Protein AF-A0AAU4LT85-F1 (afdb_monomer)

Foldseek 3Di:
DPPPPDPQQWAWADKDFQVLWPPFDAPPQFGIKTKTWRLFQDDPVGDIGIAIDTDNPVPDDDDDPGDDPDPPRDPVSGDADFDWHWDFAFAADDVPDDPVRCVVCVVVQVVCCVVPVDGCLQPPRDDDDDWQEEDDNDDDDDDPDPPDRPDPPNHHDRGGITDGPDGDHDD

Nearest PDB structures (foldseek):
  8x5n-assembly1_B  TM=2.102E-01  e=2.755E+00  Bacillus cereus VD045

Mean predicted aligned error: 10.75 Å

Solvent-accessible surface area (backbone atoms only — not comparable to full-atom values): 10930 Å² total; per-residue (Å²): 133,85,76,76,74,72,80,75,66,60,38,80,75,48,76,47,44,50,89,66,35,75,91,61,90,65,61,89,83,36,45,29,42,37,35,30,27,33,76,58,72,39,76,97,82,49,40,64,50,77,45,63,45,80,34,39,63,88,75,63,81,80,84,75,78,77,56,77,78,65,90,88,63,62,73,87,73,50,82,77,76,53,55,75,44,66,40,78,41,76,40,45,70,44,92,75,45,52,68,70,58,45,64,75,40,42,69,57,48,53,49,44,27,72,75,70,70,47,50,50,62,78,66,65,16,35,82,85,79,61,58,83,45,22,59,63,97,68,86,76,80,84,68,88,81,83,70,92,63,66,74,83,60,72,36,84,48,89,44,66,21,41,32,47,46,80,65,52,71,76,128

pLDDT: mean 74.78, std 21.77, range [27.83, 98.25]

Structure (mmCIF, N/CA/C/O backbone):
data_AF-A0AAU4LT85-F1
#
_entry.id   AF-A0AAU4LT85-F1
#
loop_
_atom_site.group_PDB
_atom_site.id
_atom_site.type_symbol
_atom_site.label_atom_id
_atom_site.label_alt_id
_atom_site.label_comp_id
_atom_site.label_asym_id
_atom_site.label_entity_id
_atom_site.label_seq_id
_atom_site.pdbx_PDB_ins_code
_atom_site.Cartn_x
_atom_site.Cartn_y
_atom_site.Cartn_z
_atom_site.occupancy
_atom_site.B_iso_or_equiv
_atom_site.auth_seq_id
_atom_site.auth_comp_id
_atom_site.auth_asym_id
_atom_site.auth_atom_id
_atom_site.pdbx_PDB_model_num
ATOM 1 N N . MET A 1 1 ? -15.892 27.218 29.124 1.00 31.70 1 MET A N 1
ATOM 2 C CA . MET A 1 1 ? -16.704 26.093 28.621 1.00 31.70 1 MET A CA 1
ATOM 3 C C . MET A 1 1 ? -16.012 25.622 27.360 1.00 31.70 1 MET A C 1
ATOM 5 O O . MET A 1 1 ? -16.011 26.363 26.392 1.00 31.70 1 MET A O 1
ATOM 9 N N . SER A 1 2 ? -15.278 24.510 27.438 1.00 39.03 2 SER A N 1
ATOM 10 C CA . SER A 1 2 ? -14.604 23.933 26.273 1.00 39.03 2 SER A CA 1
ATOM 11 C C . SER A 1 2 ? -15.696 23.389 25.369 1.00 39.03 2 SER A C 1
ATOM 13 O O . SER A 1 2 ? -16.370 22.433 25.747 1.00 39.03 2 SER A O 1
ATOM 15 N N . GLU A 1 3 ? -15.926 24.039 24.236 1.00 41.84 3 GLU A N 1
ATOM 16 C CA . GLU A 1 3 ? -16.763 23.473 23.190 1.00 41.84 3 GLU A CA 1
ATOM 17 C C . GLU A 1 3 ? -16.145 22.129 22.804 1.00 41.84 3 GLU A C 1
ATOM 19 O O . GLU A 1 3 ? -14.971 22.041 22.438 1.00 41.84 3 GLU A O 1
ATOM 24 N N . LEU A 1 4 ? -16.916 21.061 23.002 1.00 41.41 4 LEU A N 1
ATOM 25 C CA . LEU A 1 4 ? -16.633 19.753 22.440 1.00 41.41 4 LEU A CA 1
ATOM 26 C C . LEU A 1 4 ? -16.619 19.950 20.928 1.00 41.41 4 LEU A C 1
ATOM 28 O O . LEU A 1 4 ? -17.670 20.021 20.297 1.00 41.41 4 LEU A O 1
ATOM 32 N N . GLN A 1 5 ? -15.426 20.108 20.365 1.00 41.53 5 GLN A N 1
ATOM 33 C CA . GLN A 1 5 ? -15.213 20.043 18.932 1.00 41.53 5 GLN A CA 1
ATOM 34 C C . GLN A 1 5 ? -15.771 18.684 18.506 1.00 41.53 5 GLN A C 1
ATOM 36 O O . GLN A 1 5 ? -15.238 17.650 18.912 1.00 41.53 5 GLN A O 1
ATOM 41 N N . ALA A 1 6 ? -16.925 18.688 17.833 1.00 55.25 6 ALA A N 1
ATOM 42 C CA . ALA A 1 6 ? -17.602 17.462 17.441 1.00 55.25 6 ALA A CA 1
ATOM 43 C C . ALA A 1 6 ? -16.582 16.555 16.744 1.00 55.25 6 ALA A C 1
ATOM 45 O O . ALA A 1 6 ? -15.842 17.017 15.871 1.00 55.25 6 ALA A O 1
ATOM 46 N N . ALA A 1 7 ? -16.481 15.300 17.191 1.00 69.12 7 ALA A N 1
ATOM 47 C CA . ALA A 1 7 ? -15.521 14.363 16.630 1.00 69.12 7 ALA A CA 1
ATOM 48 C C . ALA A 1 7 ? -15.776 14.255 15.123 1.00 69.12 7 ALA A C 1
ATOM 50 O O . ALA A 1 7 ? -16.881 13.921 14.695 1.00 69.12 7 ALA A O 1
ATOM 51 N N . VAL A 1 8 ? -14.766 14.599 14.329 1.00 75.19 8 VAL A N 1
ATOM 52 C CA . VAL A 1 8 ? -14.853 14.557 12.870 1.00 75.19 8 VAL A CA 1
ATOM 53 C C . VAL A 1 8 ? -15.104 13.102 12.447 1.00 75.19 8 VAL A C 1
ATOM 55 O O . VAL A 1 8 ? -14.389 12.219 12.933 1.00 75.19 8 VAL A O 1
ATOM 58 N N . PRO A 1 9 ? -16.108 12.818 11.593 1.00 80.44 9 PRO A N 1
ATOM 59 C CA . PRO A 1 9 ? -16.408 11.456 11.175 1.00 80.44 9 PRO A CA 1
ATOM 60 C C . PRO A 1 9 ? -15.207 10.853 10.447 1.00 80.44 9 PRO A C 1
ATOM 62 O O . PRO A 1 9 ? -14.690 11.417 9.483 1.00 80.44 9 PRO A O 1
ATOM 65 N N . MET A 1 10 ? -14.775 9.690 10.928 1.00 84.75 10 MET A N 1
ATOM 66 C CA . MET A 1 10 ? -13.685 8.918 10.347 1.00 84.75 10 MET A CA 1
ATOM 67 C C . MET A 1 10 ? -14.286 7.717 9.630 1.00 84.75 10 MET A C 1
ATOM 69 O O . MET A 1 10 ? -14.822 6.822 10.286 1.00 84.75 10 MET A O 1
ATOM 73 N N . VAL A 1 11 ? -14.211 7.686 8.300 1.00 85.12 11 VAL A N 1
ATOM 74 C CA . VAL A 1 11 ? -14.743 6.551 7.534 1.00 85.12 11 VAL A CA 1
ATOM 75 C C . VAL A 1 11 ? -13.646 5.501 7.310 1.00 85.12 11 VAL A C 1
ATOM 77 O O . VAL A 1 11 ? -12.480 5.865 7.103 1.00 85.12 11 VAL A O 1
ATOM 80 N N . PRO A 1 12 ? -13.972 4.201 7.412 1.00 86.50 12 PRO A N 1
ATOM 81 C CA . PRO A 1 12 ? -13.012 3.126 7.222 1.00 86.50 12 PRO A CA 1
ATOM 82 C C . PRO A 1 12 ? -12.664 2.948 5.747 1.00 86.50 12 PRO A C 1
ATOM 84 O O . PRO A 1 12 ? -13.543 2.938 4.892 1.00 86.50 12 PRO A O 1
ATOM 87 N N . ILE A 1 13 ? -11.369 2.785 5.468 1.00 86.44 13 ILE A N 1
ATOM 88 C CA . ILE A 1 13 ? -10.843 2.637 4.105 1.00 86.44 13 ILE A CA 1
ATOM 89 C C . ILE A 1 13 ? -10.315 1.253 3.839 1.00 86.44 13 ILE A C 1
ATOM 91 O O . ILE A 1 13 ? -10.633 0.643 2.822 1.00 86.44 13 ILE A O 1
ATOM 95 N N . VAL A 1 14 ? -9.508 0.748 4.758 1.00 87.88 14 VAL A N 1
ATOM 96 C CA . VAL A 1 14 ? -9.032 -0.620 4.683 1.00 87.88 14 VAL A CA 1
ATOM 97 C C . VAL A 1 14 ? -8.855 -1.158 6.088 1.00 87.88 14 VAL A C 1
ATOM 99 O O . VAL A 1 14 ? -8.426 -0.448 7.000 1.00 87.88 14 VAL A O 1
ATOM 102 N N . GLN A 1 15 ? -9.197 -2.427 6.250 1.00 89.94 15 GLN A N 1
ATOM 103 C CA . GLN A 1 15 ? -8.907 -3.199 7.440 1.00 89.94 15 GLN A CA 1
ATOM 104 C C . GLN A 1 15 ? -8.225 -4.492 7.005 1.00 89.94 15 GLN A C 1
ATOM 106 O O . GLN A 1 15 ? -8.755 -5.215 6.162 1.00 89.94 15 GLN A O 1
ATOM 111 N N . VAL A 1 16 ? -7.057 -4.780 7.572 1.00 91.19 16 VAL A N 1
ATOM 112 C CA . VAL A 1 16 ? -6.269 -5.970 7.245 1.00 91.19 16 VAL A CA 1
ATOM 113 C C . VAL A 1 16 ? -5.862 -6.684 8.520 1.00 91.19 16 VAL A C 1
ATOM 115 O O . VAL A 1 16 ? -5.282 -6.073 9.417 1.00 91.19 16 VAL A O 1
ATOM 118 N N . ARG A 1 17 ? -6.143 -7.985 8.597 1.00 92.44 17 ARG A N 1
ATOM 119 C CA . ARG A 1 17 ? -5.625 -8.835 9.670 1.00 92.44 17 ARG A CA 1
ATOM 120 C C . ARG A 1 17 ? -4.227 -9.320 9.324 1.00 92.44 17 ARG A C 1
ATOM 122 O O . ARG A 1 17 ? -3.932 -9.589 8.163 1.00 92.44 17 ARG A O 1
ATOM 129 N N . GLN A 1 18 ? -3.406 -9.532 10.340 1.00 93.06 18 GLN A N 1
ATOM 130 C CA . GLN A 1 18 ? -2.059 -10.077 10.195 1.00 93.06 18 GLN A CA 1
ATOM 131 C C . GLN A 1 18 ? -2.045 -11.404 9.418 1.00 93.06 18 GLN A C 1
ATOM 133 O O . GLN A 1 18 ? -1.185 -11.607 8.566 1.00 93.06 18 GLN A O 1
ATOM 138 N N . ALA A 1 19 ? -3.033 -12.275 9.654 1.00 91.75 19 ALA A N 1
ATOM 139 C CA . ALA A 1 19 ? -3.173 -13.551 8.948 1.00 91.75 19 ALA A CA 1
ATOM 140 C C . ALA A 1 19 ? -3.364 -13.399 7.424 1.00 91.75 19 ALA A C 1
ATOM 142 O O . ALA A 1 19 ? -2.979 -14.287 6.669 1.00 91.75 19 ALA A O 1
ATOM 143 N N . ASP A 1 20 ? -3.917 -12.267 6.982 1.00 89.19 20 ASP A N 1
ATOM 144 C CA . ASP A 1 20 ? -4.196 -11.961 5.576 1.00 89.19 20 ASP A CA 1
ATOM 145 C C . ASP A 1 20 ? -3.039 -11.182 4.907 1.00 89.19 20 ASP A C 1
ATOM 147 O O . ASP A 1 20 ? -3.106 -10.861 3.722 1.00 89.19 20 ASP A O 1
ATOM 151 N N . ALA A 1 21 ? -1.967 -10.867 5.649 1.00 87.94 21 ALA A N 1
ATOM 152 C CA . ALA A 1 21 ? -0.832 -10.058 5.194 1.00 87.94 21 ALA A CA 1
ATOM 153 C C . ALA A 1 21 ? 0.534 -10.717 5.494 1.00 87.94 21 ALA A C 1
ATOM 155 O O . ALA A 1 21 ? 1.370 -10.136 6.196 1.00 87.94 21 ALA A O 1
ATOM 156 N N . PRO A 1 22 ? 0.798 -11.927 4.966 1.00 81.00 22 PRO A N 1
ATOM 157 C CA . PRO A 1 22 ? 2.067 -12.616 5.178 1.00 81.00 22 PRO A CA 1
ATOM 158 C C . PRO A 1 22 ? 3.258 -11.761 4.718 1.00 81.00 22 PRO A C 1
ATOM 160 O O . PRO A 1 22 ? 3.267 -11.239 3.604 1.00 81.00 22 PRO A O 1
ATOM 163 N N . GLY A 1 23 ? 4.271 -11.635 5.582 1.00 81.44 23 GLY A N 1
ATOM 164 C CA . GLY A 1 23 ? 5.491 -10.859 5.320 1.00 81.44 23 GLY A CA 1
ATOM 165 C C . GLY A 1 23 ? 5.429 -9.386 5.741 1.00 81.44 23 GLY A C 1
ATOM 166 O O . GLY A 1 23 ? 6.461 -8.717 5.739 1.00 81.44 23 GLY A O 1
ATOM 167 N N . VAL A 1 24 ? 4.264 -8.880 6.157 1.00 86.31 24 VAL A N 1
ATOM 168 C CA . VAL A 1 24 ? 4.131 -7.520 6.699 1.00 86.31 24 VAL A CA 1
ATOM 169 C C . VAL A 1 24 ? 4.431 -7.535 8.202 1.00 86.31 24 VAL A C 1
ATOM 171 O O . VAL A 1 24 ? 3.813 -8.308 8.938 1.00 86.31 24 VAL A O 1
ATOM 174 N N . PRO A 1 25 ? 5.356 -6.694 8.700 1.00 87.25 25 PRO A N 1
ATOM 175 C CA . PRO A 1 25 ? 5.635 -6.619 10.127 1.00 87.25 25 PRO A CA 1
ATOM 176 C C . PRO A 1 25 ? 4.522 -5.852 10.850 1.00 87.25 25 PRO A C 1
ATOM 178 O O . PRO A 1 25 ? 4.370 -4.645 10.669 1.00 87.25 25 PRO A O 1
ATOM 181 N N . PHE A 1 26 ? 3.763 -6.552 11.692 1.00 91.94 26 PHE A N 1
ATOM 182 C CA . PHE A 1 26 ? 2.815 -5.934 12.621 1.00 91.94 26 PHE A CA 1
ATOM 183 C C . PHE A 1 26 ? 3.537 -5.590 13.935 1.00 91.94 26 PHE A C 1
ATOM 185 O O . PHE A 1 26 ? 4.382 -6.377 14.379 1.00 91.94 26 PHE A O 1
ATOM 192 N N . PRO A 1 27 ? 3.242 -4.438 14.566 1.00 94.81 27 PRO A N 1
ATOM 193 C CA . PRO A 1 27 ? 3.729 -4.130 15.908 1.00 94.81 27 PRO A CA 1
ATOM 194 C C . PRO A 1 27 ? 3.362 -5.215 16.930 1.00 94.81 27 PRO A C 1
ATOM 196 O O . PRO A 1 27 ? 2.324 -5.871 16.813 1.00 94.81 27 PRO A O 1
ATOM 199 N N . GLU A 1 28 ? 4.200 -5.381 17.956 1.00 95.44 28 GLU A N 1
ATOM 200 C CA . GLU A 1 28 ? 3.958 -6.343 19.035 1.00 95.44 28 GLU A CA 1
ATOM 201 C C . GLU A 1 28 ? 2.590 -6.115 19.695 1.00 95.44 28 GLU A C 1
ATOM 203 O O . GLU A 1 28 ? 2.198 -4.980 19.968 1.00 95.44 28 GLU A O 1
ATOM 208 N N . GLY A 1 29 ? 1.860 -7.208 19.938 1.00 95.94 29 GLY A N 1
ATOM 209 C CA . GLY A 1 29 ? 0.531 -7.161 20.545 1.00 95.94 29 GLY A CA 1
ATOM 210 C C . GLY A 1 29 ? -0.569 -6.628 19.625 1.00 95.94 29 GLY A C 1
ATOM 211 O O . GLY A 1 29 ? -1.644 -6.310 20.116 1.00 95.94 29 GLY A O 1
ATOM 212 N N . THR A 1 30 ? -0.329 -6.513 18.315 1.00 97.06 30 THR A N 1
ATOM 213 C CA . THR A 1 30 ? -1.353 -6.116 17.338 1.00 97.06 30 THR A CA 1
ATOM 214 C C . THR A 1 30 ? -1.478 -7.146 16.225 1.00 97.06 30 THR A C 1
ATOM 216 O O . THR A 1 30 ? -0.482 -7.688 15.750 1.00 97.06 30 THR A O 1
ATOM 219 N N . ASP A 1 31 ? -2.706 -7.399 15.790 1.00 96.38 31 ASP A N 1
ATOM 220 C CA . ASP A 1 31 ? -3.048 -8.335 14.715 1.00 96.38 31 ASP A CA 1
ATOM 221 C C . ASP A 1 31 ? -3.982 -7.699 13.666 1.00 96.38 31 ASP A C 1
ATOM 223 O O . ASP A 1 31 ? -4.370 -8.355 12.697 1.00 96.38 31 ASP A O 1
ATOM 227 N N . LEU A 1 32 ? -4.324 -6.416 13.831 1.00 95.12 32 LEU A N 1
ATOM 228 C CA . LEU A 1 32 ? -5.229 -5.670 12.967 1.00 95.12 32 LEU A CA 1
ATOM 229 C C . LEU A 1 32 ? -4.638 -4.309 12.584 1.00 95.12 32 LEU A C 1
ATOM 231 O O . LEU A 1 32 ? -4.350 -3.472 13.438 1.00 95.12 32 LEU A O 1
ATOM 235 N N . LEU A 1 33 ? -4.523 -4.066 11.282 1.00 93.62 33 LEU A N 1
ATOM 236 C CA . LEU A 1 33 ? -4.248 -2.761 10.697 1.00 93.62 33 LEU A CA 1
ATOM 237 C C . LEU A 1 33 ? -5.562 -2.159 10.209 1.00 93.62 33 LEU A C 1
ATOM 239 O O . LEU A 1 33 ? -6.283 -2.786 9.435 1.00 93.62 33 LEU A O 1
ATOM 243 N N . GLN A 1 34 ? -5.845 -0.927 10.607 1.00 92.19 34 GLN A N 1
ATOM 244 C CA . GLN A 1 34 ? -7.004 -0.177 10.149 1.00 92.19 34 GLN A CA 1
ATOM 245 C C . GLN A 1 34 ? -6.572 1.205 9.667 1.00 92.19 34 GLN A C 1
ATOM 247 O O . GLN A 1 34 ? -5.944 1.969 10.404 1.00 92.19 34 GLN A O 1
ATOM 252 N N . VAL A 1 35 ? -6.939 1.539 8.434 1.00 90.31 35 VAL A N 1
ATOM 253 C CA . VAL A 1 35 ? -6.812 2.892 7.895 1.00 90.31 35 VAL A CA 1
ATOM 254 C C . VAL A 1 35 ? -8.192 3.519 7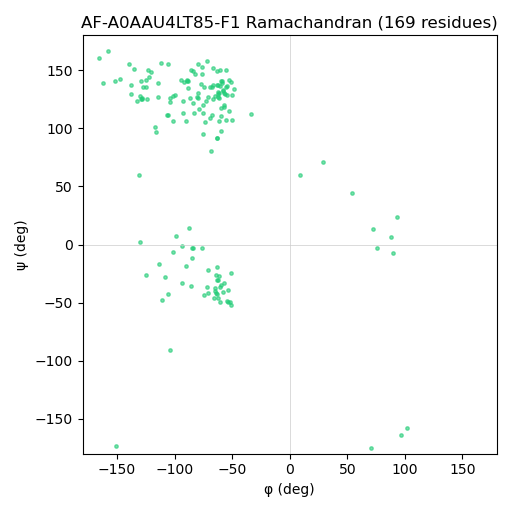.878 1.00 90.31 35 VAL A C 1
ATOM 256 O O . VAL A 1 35 ? -9.138 2.994 7.288 1.00 90.31 35 VAL A O 1
ATOM 259 N N . LEU A 1 36 ? -8.287 4.652 8.552 1.00 88.31 36 LEU A N 1
ATOM 260 C CA . LEU A 1 36 ? -9.440 5.531 8.568 1.00 88.31 36 LEU A CA 1
ATOM 261 C C . LEU A 1 36 ? -9.057 6.819 7.852 1.00 88.31 36 LEU A C 1
ATOM 263 O O . LEU A 1 36 ? -7.885 7.182 7.850 1.00 88.31 36 LEU A O 1
ATOM 267 N N . TRP A 1 37 ? -10.010 7.563 7.313 1.00 85.75 37 TRP A N 1
ATOM 268 C CA . TRP A 1 37 ? -9.719 8.927 6.872 1.00 85.75 37 TRP A CA 1
ATOM 269 C C . TRP A 1 37 ? -10.847 9.901 7.205 1.00 85.75 37 TRP A C 1
ATOM 271 O O . TRP A 1 37 ? -12.007 9.521 7.389 1.00 85.75 37 TRP A O 1
ATOM 281 N N . CYS A 1 38 ? -10.481 11.170 7.323 1.00 83.94 38 CYS A N 1
ATOM 282 C CA . CYS A 1 38 ? -11.451 12.245 7.312 1.00 83.94 38 CYS A CA 1
ATOM 283 C C . CYS A 1 38 ? -11.830 12.533 5.853 1.00 83.94 38 CYS A C 1
ATOM 285 O O . CYS A 1 38 ? -10.926 12.784 5.049 1.00 83.94 38 CYS A O 1
ATOM 287 N N . PRO A 1 39 ? -13.128 12.527 5.506 1.00 76.62 39 PRO A N 1
ATOM 288 C CA . PRO A 1 39 ? -13.555 12.678 4.123 1.00 76.62 39 PRO A CA 1
ATOM 289 C C . PRO A 1 39 ? -13.657 14.159 3.699 1.00 76.62 39 PRO A C 1
ATOM 291 O O . PRO A 1 39 ? -13.938 14.451 2.542 1.00 76.62 39 PRO A O 1
ATOM 294 N N . TYR A 1 40 ? -13.423 15.115 4.607 1.00 79.06 40 TYR A N 1
ATOM 295 C CA . TYR A 1 40 ? -13.378 16.539 4.269 1.00 79.06 40 TYR A CA 1
ATOM 296 C C . TYR A 1 40 ? -12.073 16.924 3.563 1.00 79.06 40 TYR A C 1
ATOM 298 O O . TYR A 1 40 ? -11.026 16.316 3.768 1.00 79.06 40 TYR A O 1
ATOM 306 N N . ALA A 1 41 ? -12.132 17.971 2.740 1.00 78.06 41 ALA A N 1
ATOM 307 C CA . ALA A 1 41 ? -10.965 18.519 2.061 1.00 78.06 41 ALA A CA 1
ATOM 308 C C . ALA A 1 41 ? -10.037 19.239 3.051 1.00 78.06 41 ALA A C 1
ATOM 310 O O . ALA A 1 41 ? -10.463 20.159 3.753 1.00 78.06 41 ALA A O 1
ATOM 311 N N . HIS A 1 42 ? -8.755 18.871 3.063 1.00 77.62 42 HIS A N 1
ATOM 312 C CA . HIS A 1 42 ? -7.745 19.515 3.898 1.00 77.62 42 HIS A CA 1
ATOM 313 C C . HIS A 1 42 ? -6.585 20.091 3.082 1.00 77.62 42 HIS A C 1
ATOM 315 O O . HIS A 1 42 ? -6.126 19.506 2.099 1.00 77.62 42 HIS A O 1
ATOM 321 N N . GLY A 1 43 ? -6.071 21.232 3.549 1.00 77.81 43 GLY A N 1
ATOM 322 C CA . GLY A 1 43 ? -4.928 21.918 2.948 1.00 77.81 43 GLY A CA 1
ATOM 323 C C . GLY A 1 43 ? -5.230 22.562 1.592 1.00 77.81 43 GLY A C 1
ATOM 324 O O . GLY A 1 43 ? -6.362 22.566 1.118 1.00 77.81 43 GLY A O 1
ATOM 325 N N . GLU A 1 44 ? -4.184 23.112 0.974 1.00 76.44 44 GLU A N 1
ATOM 326 C CA . GLU A 1 44 ? -4.252 23.809 -0.322 1.00 76.44 44 GLU A CA 1
ATOM 327 C C . GLU A 1 44 ? -4.696 22.893 -1.472 1.00 76.44 44 GLU A C 1
ATOM 329 O O . GLU A 1 44 ? -5.362 23.331 -2.403 1.00 76.44 44 GLU A O 1
ATOM 334 N N . TYR A 1 45 ? -4.368 21.606 -1.375 1.00 74.50 45 TYR A N 1
ATOM 335 C CA . TYR A 1 45 ? -4.632 20.612 -2.413 1.00 74.50 45 TYR A CA 1
ATOM 336 C C . TYR A 1 45 ? -5.883 19.762 -2.150 1.00 74.50 45 TYR A C 1
ATOM 338 O O . TYR A 1 45 ? -6.129 18.803 -2.877 1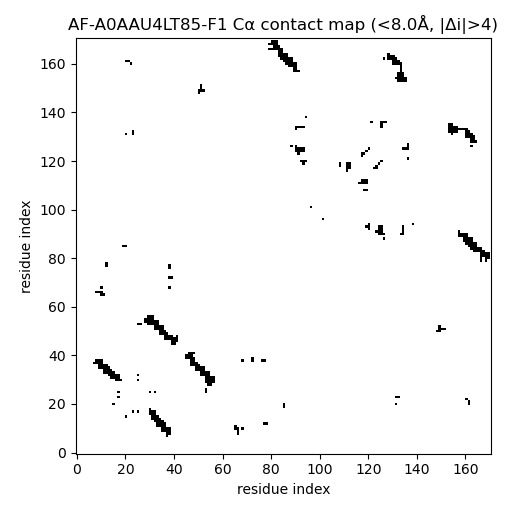.00 74.50 45 TYR A O 1
ATOM 346 N N . CYS A 1 46 ? -6.666 20.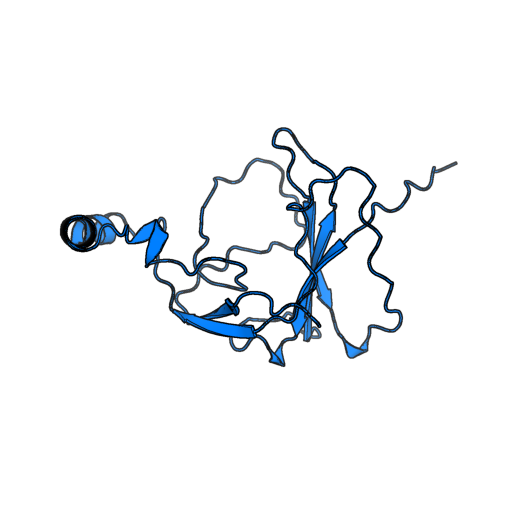097 -1.118 1.00 76.50 46 CYS A N 1
ATOM 347 C CA . CYS A 1 46 ? -7.933 19.438 -0.800 1.00 76.50 46 CYS A CA 1
ATOM 348 C C . CYS A 1 46 ? -7.828 17.907 -0.639 1.00 76.50 46 CYS A C 1
ATOM 350 O O . CYS A 1 46 ? -8.675 17.175 -1.141 1.00 76.50 46 CYS A O 1
ATOM 352 N N . TYR A 1 47 ? -6.811 17.412 0.072 1.00 74.94 47 TYR A N 1
ATOM 353 C CA . TYR A 1 47 ? -6.637 15.971 0.292 1.00 74.94 47 TYR A CA 1
ATOM 354 C C . TYR A 1 47 ? -7.429 15.465 1.509 1.00 74.94 47 TYR A C 1
ATOM 356 O O . TYR A 1 47 ? -7.589 16.215 2.479 1.00 74.94 47 TYR A O 1
ATOM 364 N N . PRO A 1 48 ? -7.873 14.193 1.509 1.00 77.12 48 PRO A N 1
ATOM 365 C CA . PRO A 1 48 ? -8.353 13.540 2.722 1.00 77.12 48 PRO A CA 1
ATOM 366 C C . PRO A 1 48 ? -7.198 13.344 3.714 1.00 77.12 48 PRO A C 1
ATOM 368 O O . PRO A 1 48 ? -6.039 13.188 3.319 1.00 77.12 48 PRO A O 1
ATOM 371 N N . LEU A 1 49 ? -7.505 13.319 5.014 1.00 82.88 49 LEU A N 1
ATOM 372 C CA . LEU A 1 49 ? -6.503 13.068 6.059 1.00 82.88 49 LEU A CA 1
ATOM 373 C C . LEU A 1 49 ? -6.589 11.622 6.560 1.00 82.88 49 LEU A C 1
ATOM 375 O O . LEU A 1 49 ? -7.527 11.302 7.300 1.00 82.88 49 LEU A O 1
ATOM 379 N N . PRO A 1 50 ? -5.631 10.747 6.199 1.00 85.88 50 PRO A N 1
ATOM 380 C CA . PRO A 1 50 ? -5.606 9.380 6.688 1.00 85.88 50 PRO A CA 1
ATOM 381 C C . PRO A 1 50 ? -5.104 9.309 8.134 1.00 85.88 50 PRO A C 1
ATOM 383 O O . PRO A 1 50 ? -4.216 10.047 8.558 1.00 85.88 50 PRO A O 1
ATOM 386 N N . GLN A 1 51 ? -5.642 8.352 8.878 1.00 88.88 51 GLN A N 1
ATOM 387 C CA . GLN A 1 51 ? -5.164 7.912 10.176 1.00 88.88 51 GLN A CA 1
ATOM 388 C C . GLN A 1 51 ? -4.968 6.405 10.154 1.00 88.88 51 GLN A C 1
ATOM 390 O O . GLN A 1 51 ? -5.826 5.654 9.688 1.00 88.88 51 GLN A O 1
ATOM 395 N N . VAL A 1 52 ? -3.843 5.967 10.704 1.00 90.81 52 VAL A N 1
ATOM 396 C CA . VAL A 1 52 ? -3.447 4.562 10.716 1.00 90.81 52 VAL A CA 1
ATOM 397 C C . VAL A 1 52 ? -3.443 4.062 12.142 1.00 90.81 52 VAL A C 1
ATOM 399 O O . VAL A 1 52 ? -2.809 4.651 13.017 1.00 90.81 52 VAL A O 1
ATOM 402 N N . HIS A 1 53 ? -4.152 2.964 12.358 1.00 92.44 53 HIS A N 1
ATOM 403 C CA . HIS A 1 53 ? -4.345 2.351 13.658 1.00 92.44 53 HIS A CA 1
ATOM 404 C C . HIS A 1 53 ? -3.878 0.902 13.603 1.00 92.44 53 HIS A C 1
ATOM 406 O O . HIS A 1 53 ? -4.364 0.125 12.785 1.00 92.44 53 HIS A O 1
ATOM 412 N N . TRP A 1 54 ? -2.968 0.543 14.503 1.00 94.62 54 TRP A N 1
ATOM 413 C CA . TRP A 1 54 ? -2.596 -0.843 14.781 1.00 94.62 54 TRP A CA 1
ATOM 414 C C . TRP A 1 54 ? -3.309 -1.268 16.060 1.00 94.62 54 TRP A C 1
ATOM 416 O O . TRP A 1 54 ? -3.269 -0.540 17.054 1.00 94.62 54 TRP A O 1
ATOM 426 N N . ARG A 1 55 ? -4.026 -2.389 16.022 1.00 95.62 55 ARG A N 1
ATOM 427 C CA . ARG A 1 55 ? -4.936 -2.817 17.087 1.00 95.62 55 ARG A CA 1
ATOM 428 C C . ARG A 1 55 ? -4.763 -4.302 17.386 1.00 95.62 55 ARG A C 1
ATOM 430 O O . ARG A 1 55 ? -4.422 -5.078 16.499 1.00 95.62 55 ARG A O 1
ATOM 437 N N . ASP A 1 56 ? -5.038 -4.663 18.633 1.00 96.69 56 ASP A N 1
ATOM 438 C CA . ASP A 1 56 ? -5.387 -6.028 19.026 1.00 96.69 56 ASP A CA 1
ATOM 439 C C . ASP A 1 56 ? -6.882 -6.224 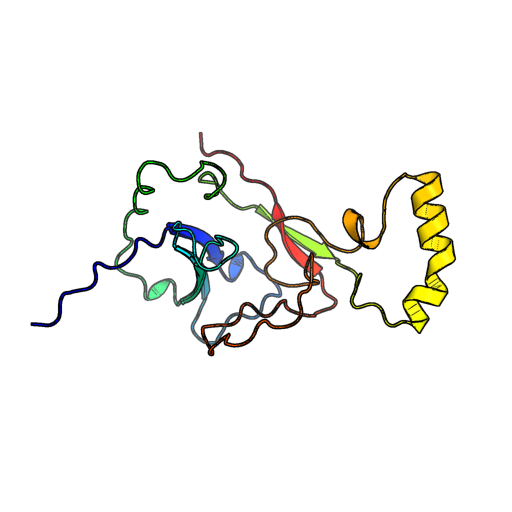18.761 1.00 96.69 56 ASP A C 1
ATOM 441 O O . ASP A 1 56 ? -7.722 -5.577 19.396 1.00 96.69 56 ASP A O 1
ATOM 445 N N . SER A 1 57 ? -7.222 -7.083 17.808 1.00 95.44 57 SER A N 1
ATOM 446 C CA . SER A 1 57 ? -8.594 -7.392 17.432 1.00 95.44 57 SER A CA 1
ATOM 447 C C . SER A 1 57 ? -9.375 -8.026 18.583 1.00 95.44 57 SER A C 1
ATOM 449 O O . SER A 1 57 ? -10.567 -7.752 18.720 1.00 95.44 57 SER A O 1
ATOM 451 N N . GLY A 1 58 ? -8.713 -8.777 19.471 1.00 95.00 58 GLY A N 1
ATOM 452 C CA . GLY A 1 58 ? -9.322 -9.379 20.658 1.00 95.00 58 GLY A CA 1
ATOM 453 C C . GLY A 1 58 ? -9.685 -8.361 21.743 1.00 95.00 58 GLY A C 1
ATOM 454 O O . GLY A 1 58 ? -10.567 -8.616 22.565 1.00 95.00 58 GLY A O 1
ATOM 455 N N . ALA A 1 59 ? -9.050 -7.187 21.734 1.00 94.56 59 ALA A N 1
ATOM 456 C CA . ALA A 1 59 ? -9.356 -6.092 22.651 1.00 94.56 59 ALA A CA 1
ATOM 457 C C . ALA A 1 59 ? -10.517 -5.200 22.168 1.00 94.56 59 ALA A C 1
ATOM 459 O O . ALA A 1 59 ? -11.021 -4.378 22.942 1.00 94.56 59 ALA A O 1
ATOM 460 N N . ILE A 1 60 ? -10.957 -5.342 20.911 1.00 92.19 60 ILE A N 1
ATOM 461 C CA . ILE A 1 60 ? -12.058 -4.559 20.338 1.00 92.19 60 ILE A CA 1
ATOM 462 C C . ILE A 1 60 ? -13.389 -5.132 20.825 1.00 92.19 60 ILE A C 1
ATOM 464 O O . ILE A 1 60 ? -13.744 -6.268 20.527 1.00 92.19 60 ILE A O 1
ATOM 468 N N . LYS A 1 61 ? -14.142 -4.320 21.570 1.00 89.56 61 LYS A N 1
ATOM 469 C CA . LYS A 1 61 ? -15.446 -4.707 22.135 1.00 89.56 61 LYS A CA 1
ATOM 470 C C . LYS A 1 61 ? -16.613 -4.064 21.400 1.00 89.56 61 LYS A C 1
ATOM 472 O O . LYS A 1 61 ? -17.595 -4.735 21.103 1.00 89.56 61 LYS A O 1
ATOM 477 N N . ASP A 1 62 ? -16.469 -2.784 21.075 1.00 87.75 62 ASP A N 1
ATOM 478 C CA . ASP A 1 62 ? -17.523 -1.986 20.464 1.00 87.75 62 ASP A CA 1
ATOM 479 C C . ASP A 1 62 ? -17.199 -1.737 18.990 1.00 87.75 62 ASP A C 1
ATOM 481 O O . ASP A 1 62 ? -16.258 -1.013 18.654 1.00 87.75 62 ASP A O 1
ATOM 485 N N . ILE A 1 63 ? -17.986 -2.347 18.104 1.00 87.00 63 ILE A N 1
ATOM 486 C CA . ILE A 1 63 ? -17.928 -2.086 16.666 1.00 87.00 63 ILE A CA 1
ATOM 487 C C . ILE A 1 63 ? -18.953 -1.000 16.362 1.00 87.00 63 ILE A C 1
ATOM 489 O O . ILE A 1 63 ? -20.158 -1.204 16.502 1.00 87.00 63 ILE A O 1
ATOM 493 N N . LEU A 1 64 ? -18.461 0.168 15.962 1.00 85.06 64 LEU A N 1
ATOM 494 C CA . LEU A 1 64 ? -19.309 1.290 15.581 1.00 85.06 64 LEU A CA 1
ATOM 495 C C . LEU A 1 64 ? -19.788 1.128 14.131 1.00 85.06 64 LEU A C 1
ATOM 497 O O . LEU A 1 64 ? -19.037 0.608 13.299 1.00 85.06 64 LEU A O 1
ATOM 501 N N . PRO A 1 65 ? -21.008 1.587 13.798 1.00 83.56 65 PRO A N 1
ATOM 502 C CA . PRO A 1 65 ? -21.423 1.682 12.407 1.00 83.56 65 PRO A CA 1
ATOM 503 C C . PRO A 1 65 ? -20.496 2.638 11.649 1.00 83.56 65 PRO A C 1
ATOM 505 O O . PRO A 1 65 ? -19.958 3.591 12.221 1.00 83.56 65 PRO A O 1
ATOM 508 N N . THR A 1 66 ? -20.323 2.391 10.350 1.00 80.19 66 THR A N 1
ATOM 509 C CA . THR A 1 66 ? -19.612 3.341 9.488 1.00 80.19 66 THR A CA 1
ATOM 510 C C . THR A 1 66 ? -20.389 4.658 9.481 1.00 80.19 66 THR A C 1
ATOM 512 O O . THR A 1 66 ? -21.595 4.620 9.232 1.00 80.19 66 THR A O 1
ATOM 515 N N . PRO A 1 67 ? -19.750 5.805 9.777 1.00 78.44 67 PRO A N 1
ATOM 516 C CA . PRO A 1 67 ? -20.420 7.091 9.672 1.00 78.44 67 PRO A CA 1
ATOM 517 C C . PRO A 1 67 ? -20.930 7.295 8.247 1.00 78.44 67 PRO A C 1
ATOM 519 O O . PRO A 1 67 ? -20.177 7.085 7.295 1.00 78.44 67 PRO A O 1
ATOM 522 N N . GLU A 1 68 ? -22.185 7.719 8.110 1.00 71.81 68 GLU A N 1
ATOM 523 C CA . GLU A 1 68 ? -22.711 8.134 6.811 1.00 71.81 68 GLU A CA 1
ATOM 524 C C . GLU A 1 68 ? -21.837 9.274 6.262 1.00 71.81 68 GLU A C 1
ATOM 526 O O . GLU A 1 68 ? -21.518 10.212 7.010 1.00 71.81 68 GLU A O 1
ATOM 531 N N . PRO A 1 69 ? -21.412 9.212 4.986 1.00 63.81 69 PRO A N 1
ATOM 532 C CA . PRO A 1 69 ? -20.710 10.317 4.360 1.00 63.81 69 PRO A CA 1
ATOM 533 C C . PRO A 1 69 ? -21.549 11.585 4.489 1.00 63.81 69 PRO A C 1
ATOM 535 O O . PRO A 1 69 ? -22.760 11.574 4.273 1.00 63.81 69 PRO A O 1
ATOM 538 N N . VAL A 1 70 ? -20.904 12.694 4.833 1.00 62.78 70 VAL A N 1
ATOM 539 C CA . VAL A 1 70 ? -21.592 13.984 4.890 1.00 62.78 70 VAL A CA 1
ATOM 540 C C . VAL A 1 70 ? -22.104 14.303 3.487 1.00 62.78 70 VAL A C 1
ATOM 542 O O . VAL A 1 70 ? -21.357 14.169 2.512 1.00 62.78 70 VAL A O 1
ATOM 545 N N . GLU A 1 71 ? -23.383 14.675 3.388 1.00 55.69 71 GLU A N 1
ATOM 546 C CA . GLU A 1 71 ? -24.036 14.992 2.118 1.00 55.69 71 GLU A CA 1
ATOM 547 C C . GLU A 1 71 ? -23.158 15.955 1.294 1.00 55.69 71 GLU A C 1
ATOM 549 O O . GLU A 1 71 ? -22.646 16.943 1.820 1.00 55.69 71 GLU A O 1
ATOM 554 N N . ALA A 1 72 ? -22.994 15.648 0.000 1.00 62.00 72 ALA A N 1
ATOM 555 C CA . ALA A 1 72 ? -22.220 16.392 -1.008 1.00 62.00 72 ALA A CA 1
ATOM 556 C C . ALA A 1 72 ? -20.716 16.080 -1.180 1.00 62.00 72 ALA A C 1
ATOM 558 O O . ALA A 1 72 ? -20.073 16.737 -2.002 1.00 62.00 72 ALA A O 1
ATOM 559 N N . LEU A 1 73 ? -20.143 15.069 -0.519 1.00 65.12 73 LEU A N 1
ATOM 560 C CA . LEU A 1 73 ? -18.788 14.616 -0.875 1.00 65.12 73 LEU A CA 1
ATOM 561 C C . LEU A 1 73 ? -18.791 13.751 -2.153 1.00 65.12 73 LEU A C 1
ATOM 563 O O . LEU A 1 73 ? -19.692 12.920 -2.315 1.00 65.12 73 LEU A O 1
ATOM 567 N N . PRO A 1 74 ? -17.821 13.925 -3.078 1.00 66.62 74 PRO A N 1
ATOM 568 C CA . PRO A 1 74 ? -17.796 13.169 -4.328 1.00 66.62 74 PRO A CA 1
ATOM 569 C C . PRO A 1 74 ? -17.728 11.663 -4.070 1.00 66.62 74 PRO A C 1
ATOM 571 O O . PRO A 1 74 ? -16.998 11.217 -3.192 1.00 66.62 74 PRO A O 1
ATOM 574 N N . LYS A 1 75 ? -18.451 10.865 -4.862 1.00 64.88 75 LYS A N 1
ATOM 575 C CA . LYS A 1 75 ? -18.513 9.407 -4.675 1.00 64.88 75 LYS A CA 1
ATOM 576 C C . LYS A 1 75 ? -17.134 8.733 -4.719 1.00 64.88 75 LYS A C 1
ATOM 578 O O . LYS A 1 75 ? -16.886 7.791 -3.981 1.00 64.88 75 LYS A O 1
ATOM 583 N N . ASP A 1 76 ? -16.219 9.266 -5.524 1.00 69.00 76 ASP A N 1
ATOM 584 C CA . ASP A 1 76 ? -14.866 8.717 -5.687 1.00 69.00 76 ASP A CA 1
ATOM 585 C C . ASP A 1 76 ? -13.931 9.045 -4.509 1.00 69.00 76 ASP A C 1
ATOM 587 O O . ASP A 1 76 ? -12.780 8.614 -4.473 1.00 69.00 76 ASP A O 1
ATOM 591 N N . TRP A 1 77 ? -14.418 9.812 -3.530 1.00 69.12 77 TRP A N 1
ATOM 592 C CA . TRP A 1 77 ? -13.727 10.087 -2.275 1.00 69.12 77 TRP A CA 1
ATOM 593 C C . TRP A 1 77 ? -14.026 9.031 -1.220 1.00 69.12 77 TRP A C 1
ATOM 595 O O . TRP A 1 77 ? -13.775 9.290 -0.052 1.00 69.12 77 TRP A O 1
ATOM 605 N N . TYR A 1 78 ? -14.595 7.879 -1.583 1.00 72.69 78 TYR A N 1
ATOM 606 C CA . TYR A 1 78 ? -14.642 6.692 -0.737 1.00 72.69 78 TYR A CA 1
ATOM 607 C C . TYR A 1 78 ? -14.697 5.395 -1.529 1.00 72.69 78 TYR A C 1
ATOM 609 O O . TYR A 1 78 ? -15.337 5.335 -2.575 1.00 72.69 78 TYR A O 1
ATOM 617 N N . PRO A 1 79 ? -13.978 4.351 -1.065 1.00 69.81 79 PRO A N 1
ATOM 618 C CA . PRO A 1 79 ? -14.076 3.048 -1.684 1.00 69.81 79 PRO A CA 1
ATOM 619 C C . PRO A 1 79 ? -15.482 2.499 -1.449 1.00 69.81 79 PRO A C 1
ATOM 621 O O . PRO A 1 79 ? -16.023 2.584 -0.344 1.00 69.81 79 PRO A O 1
ATOM 624 N N . ASP A 1 80 ? -16.055 1.900 -2.490 1.00 74.81 80 ASP A N 1
ATOM 625 C CA . ASP A 1 80 ? -17.257 1.090 -2.333 1.00 74.81 80 ASP A CA 1
ATOM 626 C C . ASP A 1 80 ? -16.962 -0.060 -1.341 1.00 74.81 80 ASP A C 1
ATOM 628 O O . ASP A 1 80 ? -15.888 -0.673 -1.420 1.00 74.81 80 ASP A O 1
ATOM 632 N N . PRO A 1 81 ? -17.893 -0.399 -0.427 1.00 76.44 81 PRO A N 1
ATOM 633 C CA . PRO A 1 81 ? -17.726 -1.530 0.477 1.00 76.44 81 PRO A CA 1
ATOM 634 C C . PRO A 1 81 ? -17.434 -2.820 -0.287 1.00 76.44 81 PRO A C 1
ATOM 636 O O . PRO A 1 81 ? -18.158 -3.198 -1.213 1.00 76.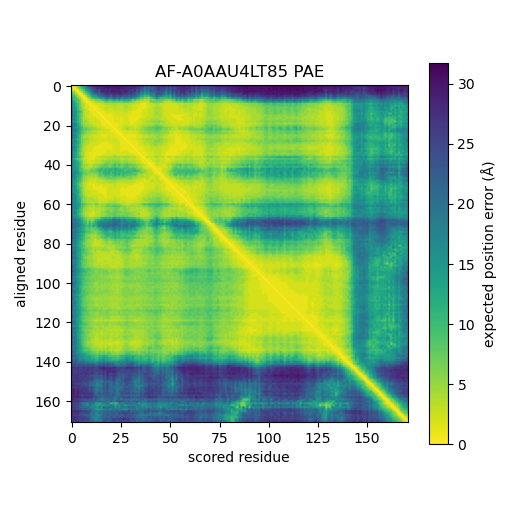44 81 PRO A O 1
ATOM 639 N N . CYS A 1 82 ? -16.375 -3.520 0.111 1.00 76.19 82 CYS A N 1
ATOM 640 C CA . CYS A 1 82 ? -15.972 -4.742 -0.560 1.00 76.19 82 CYS A CA 1
ATOM 641 C C . CYS A 1 82 ? -15.119 -5.653 0.316 1.00 76.19 82 CYS A C 1
ATOM 643 O O . CYS A 1 82 ? -14.618 -5.258 1.368 1.00 76.19 82 CYS A O 1
ATOM 645 N N . VAL A 1 83 ? -14.964 -6.896 -0.136 1.00 80.12 83 VAL A N 1
ATOM 646 C CA . VAL A 1 83 ? -13.961 -7.811 0.409 1.00 80.12 83 VAL A CA 1
ATOM 647 C C . VAL A 1 83 ? -12.653 -7.643 -0.352 1.00 80.12 83 VAL A C 1
ATOM 649 O O . VAL A 1 83 ? -12.646 -7.442 -1.568 1.00 80.12 83 VAL A O 1
ATOM 652 N N . VAL A 1 84 ? -11.549 -7.716 0.382 1.00 75.38 84 VAL A N 1
ATOM 653 C CA . VAL A 1 84 ? -10.205 -7.620 -0.182 1.00 75.38 84 VAL A CA 1
ATOM 654 C C . VAL A 1 84 ? -9.664 -9.021 -0.458 1.00 75.38 84 VAL A C 1
ATOM 656 O O . VAL A 1 84 ? -9.890 -9.941 0.327 1.00 75.38 84 VAL A O 1
ATOM 659 N N . HIS A 1 85 ? -8.940 -9.177 -1.565 1.00 80.25 85 HIS A N 1
ATOM 660 C CA . HIS A 1 85 ? -8.274 -10.425 -1.942 1.00 80.25 85 HIS A CA 1
ATOM 661 C C . HIS A 1 85 ? -6.756 -10.204 -1.948 1.00 80.25 85 HIS A C 1
ATOM 663 O O . HIS A 1 85 ? -6.238 -9.658 -2.929 1.00 80.25 85 HIS A O 1
ATOM 669 N N . PRO A 1 86 ? -6.051 -10.568 -0.860 1.00 82.19 86 PRO A N 1
ATOM 670 C CA . PRO A 1 86 ? -4.603 -10.423 -0.781 1.00 82.19 86 PRO A CA 1
ATOM 671 C C . PRO A 1 86 ? -3.880 -11.286 -1.823 1.00 82.19 86 PRO A C 1
ATOM 673 O O . PRO A 1 86 ? -4.205 -12.456 -2.012 1.00 82.19 86 PRO A O 1
ATOM 676 N N . GLU A 1 87 ? -2.871 -10.715 -2.466 1.00 83.25 87 GLU A N 1
ATOM 677 C CA . GLU A 1 87 ? -2.035 -11.318 -3.503 1.00 83.25 87 GLU A CA 1
ATOM 678 C C . GLU A 1 87 ? -0.581 -10.931 -3.242 1.00 83.25 87 GLU A C 1
ATOM 680 O O . GLU A 1 87 ? -0.300 -9.755 -3.099 1.00 83.25 87 GLU A O 1
ATOM 685 N N . GLN A 1 88 ? 0.370 -11.860 -3.216 1.00 85.75 88 GLN A N 1
ATOM 686 C CA . GLN A 1 88 ? 1.789 -11.496 -3.122 1.00 85.75 88 GLN A CA 1
ATOM 687 C C . GLN A 1 88 ? 2.364 -11.169 -4.508 1.00 85.75 88 GLN A C 1
ATOM 689 O O . GLN A 1 88 ? 2.345 -12.012 -5.401 1.00 85.75 88 GLN A O 1
ATOM 694 N N . VAL A 1 89 ? 2.894 -9.957 -4.684 1.00 85.62 89 VAL A N 1
ATOM 695 C CA . VAL A 1 89 ? 3.395 -9.426 -5.961 1.00 85.62 89 VAL A CA 1
ATOM 696 C C . VAL A 1 89 ? 4.806 -8.879 -5.801 1.00 85.62 89 VAL A C 1
ATOM 698 O O . VAL A 1 89 ? 5.051 -8.001 -4.983 1.00 85.62 89 VAL A O 1
ATOM 701 N N . THR A 1 90 ? 5.749 -9.346 -6.610 1.00 87.94 90 THR A N 1
ATOM 702 C CA . THR A 1 90 ? 7.108 -8.789 -6.623 1.00 87.94 90 THR A CA 1
ATOM 703 C C . THR A 1 90 ? 7.126 -7.415 -7.281 1.00 87.94 90 THR A C 1
ATOM 705 O O . THR A 1 90 ? 6.760 -7.283 -8.447 1.00 87.94 90 THR A O 1
ATOM 708 N N . GLU A 1 91 ? 7.618 -6.414 -6.554 1.00 88.69 91 GLU A N 1
ATOM 709 C CA . GLU A 1 91 ? 7.891 -5.085 -7.100 1.00 88.69 91 GLU A CA 1
ATOM 710 C C . GLU A 1 91 ? 9.389 -4.840 -7.298 1.00 88.69 91 GLU A C 1
ATOM 712 O O . GLU A 1 91 ? 10.254 -5.408 -6.621 1.00 88.69 91 GLU A O 1
ATOM 717 N N . TYR A 1 92 ? 9.691 -3.934 -8.219 1.00 89.69 92 TYR A N 1
ATOM 718 C CA . TYR A 1 92 ? 11.028 -3.491 -8.562 1.00 89.69 92 TYR A CA 1
ATOM 719 C C . TYR A 1 92 ? 11.143 -1.971 -8.399 1.00 89.69 92 TYR A C 1
ATOM 721 O O . TYR A 1 92 ? 10.167 -1.249 -8.593 1.00 89.69 92 TYR A O 1
ATOM 729 N N . PRO A 1 93 ? 12.339 -1.449 -8.079 1.00 88.31 93 PRO A N 1
ATOM 730 C CA . PRO A 1 93 ? 12.533 -0.009 -7.970 1.00 88.31 93 PRO A CA 1
ATOM 731 C C . PRO A 1 93 ? 12.274 0.688 -9.313 1.00 88.31 93 PRO A C 1
ATOM 733 O O . PRO A 1 93 ? 12.753 0.227 -10.357 1.00 88.31 93 PRO A O 1
ATOM 736 N N . SER A 1 94 ? 11.569 1.822 -9.261 1.00 86.62 94 SER A N 1
ATOM 737 C CA . SER A 1 94 ? 11.454 2.782 -10.363 1.00 86.62 94 SER A CA 1
ATOM 738 C C . SER A 1 94 ? 12.326 4.023 -10.099 1.00 86.62 94 SER A C 1
ATOM 740 O O . SER A 1 94 ? 13.518 4.007 -10.393 1.00 86.62 94 SER A O 1
ATOM 742 N N . TRP A 1 95 ? 11.789 5.062 -9.461 1.00 83.25 95 TRP A N 1
ATOM 743 C CA . TRP A 1 95 ? 12.474 6.296 -9.060 1.00 83.25 95 TRP A CA 1
ATOM 744 C C . TRP A 1 95 ? 13.596 6.067 -8.043 1.00 83.25 95 TRP A C 1
ATOM 746 O O . TRP A 1 95 ? 14.497 6.887 -7.905 1.00 83.25 95 TRP A O 1
ATOM 756 N N . ASP A 1 96 ? 13.553 4.921 -7.369 1.00 85.06 96 ASP A N 1
ATOM 757 C CA . ASP A 1 96 ? 14.542 4.464 -6.398 1.00 85.06 96 ASP A CA 1
ATOM 758 C C . ASP A 1 96 ? 15.760 3.769 -7.033 1.00 85.06 96 ASP A C 1
ATOM 760 O O . ASP A 1 96 ? 16.675 3.351 -6.312 1.00 85.06 96 ASP A O 1
ATOM 764 N N . LEU A 1 97 ? 15.783 3.600 -8.361 1.00 88.50 97 LEU A N 1
ATOM 765 C CA . LEU A 1 97 ? 16.950 3.078 -9.069 1.00 88.50 97 LEU A CA 1
ATOM 766 C C . LEU A 1 97 ? 18.154 4.001 -8.858 1.00 88.50 97 LEU A C 1
ATOM 768 O O . LEU A 1 97 ? 18.054 5.224 -8.964 1.00 88.50 97 LEU A O 1
ATOM 772 N N . SER A 1 98 ? 19.326 3.412 -8.601 1.00 90.75 98 SER A N 1
ATOM 773 C CA . SER A 1 98 ? 20.562 4.192 -8.659 1.00 90.75 98 SER A CA 1
ATOM 774 C C . SER A 1 98 ? 20.774 4.705 -10.082 1.00 90.75 98 SER A C 1
ATOM 776 O O . SER A 1 98 ? 20.393 4.030 -11.041 1.00 90.75 98 SER A O 1
ATOM 778 N N . ARG A 1 99 ? 21.419 5.870 -10.219 1.00 91.69 99 ARG A N 1
ATOM 779 C CA . ARG A 1 99 ? 21.747 6.456 -11.530 1.00 91.69 99 ARG A CA 1
ATOM 780 C C . ARG A 1 99 ? 22.469 5.450 -12.424 1.00 91.69 99 ARG A C 1
ATOM 782 O O . ARG A 1 99 ? 21.989 5.168 -13.509 1.00 91.69 99 ARG A O 1
ATOM 789 N N . ASP A 1 100 ? 23.505 4.796 -11.904 1.00 96.44 100 ASP A N 1
ATOM 790 C CA . ASP A 1 100 ? 24.263 3.784 -12.649 1.00 96.44 100 ASP A CA 1
ATOM 791 C C . ASP A 1 100 ? 23.385 2.625 -13.149 1.00 96.44 100 ASP A C 1
ATOM 793 O O . ASP A 1 100 ? 23.543 2.159 -14.276 1.00 96.44 100 ASP A O 1
ATOM 797 N N . THR A 1 101 ? 22.435 2.157 -12.327 1.00 95.12 101 THR A N 1
ATOM 798 C CA . THR A 1 101 ? 21.520 1.073 -12.727 1.00 95.12 101 THR A CA 1
ATOM 799 C C . THR A 1 101 ? 20.523 1.558 -13.771 1.00 95.12 101 THR A C 1
ATOM 801 O O . THR A 1 101 ? 20.228 0.836 -14.721 1.00 95.12 101 THR A O 1
ATOM 804 N N . HIS A 1 102 ? 19.994 2.767 -13.592 1.00 94.06 102 HIS A N 1
ATOM 805 C CA . HIS A 1 102 ? 19.079 3.384 -14.540 1.00 94.06 102 HIS A CA 1
ATOM 806 C C . HIS A 1 102 ? 19.751 3.554 -15.909 1.00 94.06 102 HIS A C 1
ATOM 808 O O . HIS A 1 102 ? 19.208 3.103 -16.914 1.00 94.06 102 HIS A O 1
ATOM 814 N N . ASP A 1 103 ? 20.961 4.111 -15.939 1.00 95.81 103 ASP A N 1
ATOM 815 C CA . ASP A 1 103 ? 21.725 4.352 -17.165 1.00 95.81 103 ASP A CA 1
ATOM 816 C C . ASP A 1 103 ? 22.080 3.032 -17.865 1.00 95.81 103 ASP A C 1
ATOM 818 O O . ASP A 1 103 ? 21.910 2.897 -19.077 1.00 95.81 103 ASP A O 1
ATOM 822 N N . ALA A 1 104 ? 22.474 2.005 -17.104 1.00 97.06 104 ALA A N 1
ATOM 823 C CA . ALA A 1 104 ? 22.749 0.674 -17.646 1.00 97.06 104 ALA A CA 1
ATOM 824 C C . ALA A 1 104 ? 21.510 -0.014 -18.258 1.00 97.06 104 ALA A C 1
ATOM 826 O O . ALA A 1 104 ? 21.651 -0.878 -19.126 1.00 97.06 104 ALA A O 1
ATOM 827 N N . LEU A 1 105 ? 20.300 0.338 -17.811 1.00 96.44 105 LEU A N 1
ATOM 828 C CA . LEU A 1 105 ? 19.040 -0.241 -18.287 1.00 96.44 105 LEU A CA 1
ATOM 829 C C . LEU A 1 105 ? 18.295 0.647 -19.290 1.00 96.44 105 LEU A C 1
ATOM 831 O O . LEU A 1 105 ? 17.317 0.183 -19.879 1.00 96.44 105 LEU A O 1
ATOM 835 N N . GLN A 1 106 ? 18.761 1.873 -19.536 1.00 96.25 106 GLN A N 1
ATOM 836 C CA . GLN A 1 106 ? 18.046 2.863 -20.340 1.00 96.25 106 GLN A CA 1
ATOM 837 C C . GLN A 1 106 ? 17.652 2.329 -21.723 1.00 96.25 106 GLN A C 1
ATOM 839 O O . GLN A 1 106 ? 16.479 2.384 -22.090 1.00 96.25 106 GLN A O 1
ATOM 844 N N . ALA A 1 107 ? 18.596 1.730 -22.456 1.00 97.62 107 ALA A N 1
ATOM 845 C CA . ALA A 1 107 ? 18.327 1.184 -23.789 1.00 97.62 107 ALA A CA 1
ATOM 846 C C . ALA A 1 107 ? 17.236 0.095 -23.773 1.00 97.62 107 ALA A C 1
ATOM 848 O O . ALA A 1 107 ? 16.416 0.017 -24.684 1.00 97.62 107 ALA A O 1
ATOM 849 N N . ARG A 1 108 ? 17.173 -0.714 -22.705 1.00 97.06 108 ARG A N 1
ATOM 850 C CA . ARG A 1 108 ? 16.134 -1.743 -22.545 1.00 97.06 108 ARG A CA 1
ATOM 851 C C . ARG A 1 108 ? 14.771 -1.134 -22.236 1.00 97.06 108 ARG A C 1
ATOM 853 O O . ARG A 1 108 ? 13.762 -1.647 -22.708 1.00 97.06 108 ARG A O 1
ATOM 860 N N . PHE A 1 109 ? 14.720 -0.055 -21.455 1.00 96.62 109 PHE A N 1
ATOM 861 C CA . PHE A 1 109 ? 13.469 0.665 -21.204 1.00 96.62 109 PHE A CA 1
ATOM 862 C C . PHE A 1 109 ? 12.920 1.303 -22.484 1.00 96.62 109 PHE A C 1
ATOM 864 O O . PHE A 1 109 ? 11.712 1.260 -22.722 1.00 96.62 109 PHE A O 1
ATOM 871 N N . GLU A 1 110 ? 13.797 1.856 -23.322 1.00 97.31 110 GLU A N 1
ATOM 872 C CA . GLU A 1 110 ? 13.429 2.425 -24.620 1.00 97.31 110 GLU A CA 1
ATOM 873 C C . GLU A 1 110 ? 12.916 1.347 -25.586 1.00 97.31 110 GLU A C 1
ATOM 875 O O . GLU A 1 110 ? 11.852 1.519 -26.183 1.00 97.31 110 GLU A O 1
ATOM 880 N N . GLU A 1 111 ? 13.605 0.207 -25.681 1.0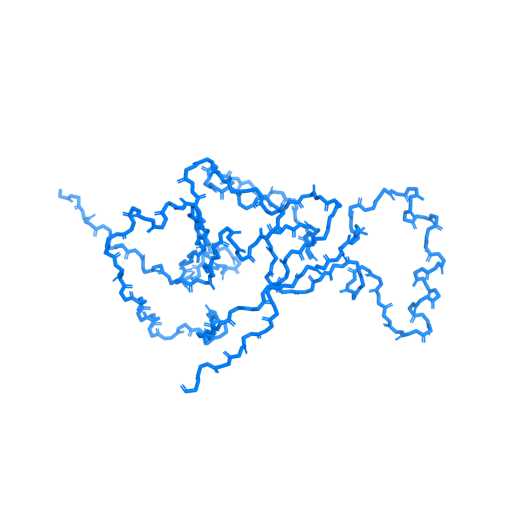0 98.06 111 GLU A N 1
ATOM 881 C CA . GLU A 1 111 ? 13.177 -0.938 -26.494 1.00 98.06 111 GLU A CA 1
ATOM 882 C C . GLU A 1 111 ? 11.835 -1.516 -26.023 1.00 98.06 111 GLU A C 1
ATOM 884 O O . GLU A 1 111 ? 10.932 -1.737 -26.836 1.00 98.06 111 GLU A O 1
ATOM 889 N N . LEU A 1 112 ? 11.659 -1.709 -24.712 1.00 97.44 112 LEU A N 1
ATOM 890 C CA . LEU A 1 112 ? 10.394 -2.150 -24.121 1.00 97.44 112 LEU A CA 1
ATOM 891 C C . LEU A 1 112 ? 9.251 -1.222 -24.538 1.00 97.44 112 LEU A C 1
ATOM 893 O O . LEU A 1 112 ? 8.205 -1.686 -24.997 1.00 97.44 112 LEU A O 1
ATOM 897 N N . LYS A 1 113 ? 9.451 0.091 -24.403 1.00 97.69 113 LYS A N 1
ATOM 898 C CA . LYS A 1 113 ? 8.442 1.082 -24.774 1.00 97.69 113 LYS A CA 1
ATOM 899 C C . LYS A 1 113 ? 8.144 1.038 -26.270 1.00 97.69 113 LYS A C 1
ATOM 901 O O . LYS A 1 113 ? 6.980 1.103 -26.648 1.00 97.69 113 LYS A O 1
ATOM 906 N N . ALA A 1 114 ? 9.163 0.921 -27.116 1.00 98.12 114 ALA A N 1
ATOM 907 C CA . ALA A 1 114 ? 8.986 0.869 -28.565 1.00 98.12 114 ALA A CA 1
ATOM 908 C C . ALA A 1 114 ? 8.219 -0.383 -29.022 1.00 98.12 114 ALA A C 1
ATOM 910 O O . ALA A 1 114 ? 7.411 -0.307 -29.943 1.00 98.12 114 ALA A O 1
ATOM 911 N N . THR A 1 115 ? 8.452 -1.523 -28.371 1.00 98.25 115 THR A N 1
ATOM 912 C CA . THR A 1 115 ? 7.866 -2.817 -28.755 1.00 98.25 115 THR A CA 1
ATOM 913 C C . THR A 1 115 ? 6.481 -3.058 -28.161 1.00 98.25 115 THR A C 1
ATOM 915 O O . THR A 1 115 ? 5.628 -3.644 -28.822 1.00 98.25 115 THR A O 1
ATOM 918 N N . THR A 1 116 ? 6.239 -2.605 -26.929 1.00 97.75 116 THR A N 1
ATOM 919 C CA . THR A 1 116 ? 4.999 -2.898 -26.183 1.00 97.75 116 THR A CA 1
ATOM 920 C C . THR A 1 116 ? 4.117 -1.676 -25.937 1.00 97.75 116 THR A C 1
ATOM 922 O O . THR A 1 116 ? 2.952 -1.822 -25.579 1.00 97.75 116 THR A O 1
ATOM 925 N N . GLY A 1 117 ? 4.662 -0.465 -26.077 1.00 97.19 117 GLY A N 1
ATOM 926 C CA . GLY A 1 117 ? 4.018 0.775 -25.639 1.00 97.19 117 GLY A CA 1
ATOM 927 C C . GLY A 1 117 ? 4.055 1.009 -24.123 1.00 97.19 117 GLY A C 1
ATOM 928 O O . GLY A 1 117 ? 3.610 2.062 -23.665 1.00 97.19 117 GLY A O 1
ATOM 929 N N . LEU A 1 118 ? 4.592 0.073 -23.333 1.00 95.50 118 LEU A N 1
ATOM 930 C CA . LEU A 1 118 ? 4.606 0.153 -21.874 1.00 95.50 118 LEU A CA 1
ATOM 931 C C . LEU A 1 118 ? 5.850 0.874 -21.351 1.00 95.50 118 LEU A C 1
ATOM 933 O O . LEU A 1 118 ? 6.973 0.666 -21.803 1.00 95.50 118 LEU A O 1
ATOM 937 N N . TYR A 1 119 ? 5.643 1.688 -20.323 1.00 92.50 119 TYR A N 1
ATOM 938 C CA . TYR A 1 119 ? 6.714 2.297 -19.537 1.00 92.50 119 TYR A CA 1
ATOM 939 C C . TYR A 1 119 ? 7.034 1.413 -18.337 1.00 92.50 119 TYR A C 1
ATOM 941 O O . TYR A 1 119 ? 6.139 1.182 -17.526 1.00 92.50 119 TYR A O 1
ATOM 949 N N . TYR A 1 120 ? 8.291 0.984 -18.185 1.00 92.81 120 TYR A N 1
ATOM 950 C CA . TYR A 1 120 ? 8.725 0.158 -17.052 1.00 92.81 120 TYR A CA 1
ATOM 951 C C . TYR A 1 120 ? 8.314 0.762 -15.702 1.00 92.81 120 TYR A C 1
ATOM 953 O O . TYR A 1 120 ? 7.635 0.098 -14.925 1.00 92.81 120 TYR A O 1
ATOM 961 N N . SER A 1 121 ? 8.644 2.036 -15.462 1.00 87.69 121 SER A N 1
ATOM 962 C CA . SER A 1 121 ? 8.384 2.708 -14.183 1.00 87.69 121 SER A CA 1
ATOM 963 C C . SER A 1 121 ? 6.905 2.773 -13.811 1.00 87.69 121 SER A C 1
ATOM 965 O O . SER A 1 121 ? 6.576 2.642 -12.643 1.00 87.69 121 SER A O 1
ATOM 967 N N . TYR A 1 122 ? 6.019 2.950 -14.792 1.00 84.94 122 TYR A N 1
ATOM 968 C CA . TYR A 1 122 ? 4.587 3.119 -14.542 1.00 84.94 122 TYR A CA 1
ATOM 969 C C . TYR A 1 122 ? 3.795 1.807 -14.609 1.00 84.94 122 TYR A C 1
ATOM 971 O O . TYR A 1 122 ? 2.795 1.658 -13.917 1.00 84.94 122 TYR A O 1
ATOM 979 N N . HIS A 1 123 ? 4.206 0.864 -15.462 1.00 90.50 123 HIS A N 1
ATOM 980 C CA . HIS A 1 123 ? 3.405 -0.326 -15.769 1.00 90.50 123 HIS A CA 1
ATOM 981 C C . HIS A 1 123 ? 3.960 -1.621 -15.173 1.00 90.50 123 HIS A C 1
ATOM 983 O O . HIS A 1 123 ? 3.186 -2.554 -14.984 1.00 90.50 123 HIS A O 1
ATOM 989 N N . LEU A 1 124 ? 5.277 -1.721 -14.952 1.00 91.19 124 LEU A N 1
ATOM 990 C CA . LEU A 1 124 ? 5.937 -3.006 -14.669 1.00 91.19 124 LEU A CA 1
ATOM 991 C C . LEU A 1 124 ? 6.746 -3.025 -13.371 1.00 91.19 124 LEU A C 1
ATOM 993 O O . LEU A 1 124 ? 6.973 -4.098 -12.821 1.00 91.19 124 LEU A O 1
ATOM 997 N N . ALA A 1 125 ? 7.226 -1.871 -12.913 1.00 90.62 125 ALA A N 1
ATOM 998 C CA . ALA A 1 125 ? 8.044 -1.781 -11.712 1.00 90.62 125 ALA A CA 1
ATOM 999 C C . ALA A 1 125 ? 7.195 -1.962 -10.447 1.00 90.62 125 ALA A C 1
ATOM 1001 O O . ALA A 1 125 ? 7.569 -2.697 -9.538 1.00 90.62 125 ALA A O 1
ATOM 1002 N N . GLU A 1 126 ? 6.030 -1.321 -10.408 1.00 88.62 126 GLU A N 1
ATOM 1003 C CA . GLU A 1 126 ? 5.208 -1.190 -9.210 1.00 88.62 126 GLU A CA 1
ATOM 1004 C C . GLU A 1 126 ? 3.796 -1.711 -9.474 1.00 88.62 126 GLU A C 1
ATOM 1006 O O . GLU A 1 126 ? 3.172 -1.399 -10.490 1.00 88.62 126 GLU A O 1
ATOM 1011 N N . ALA A 1 127 ? 3.263 -2.488 -8.537 1.00 86.19 127 ALA A N 1
ATOM 1012 C CA . ALA A 1 127 ? 1.886 -2.930 -8.567 1.00 86.19 127 ALA A CA 1
ATOM 1013 C C . ALA A 1 127 ? 0.945 -1.735 -8.305 1.00 86.19 127 ALA A C 1
ATOM 1015 O O . ALA A 1 127 ? 1.173 -0.947 -7.381 1.00 86.19 127 ALA A O 1
ATOM 1016 N N . PRO A 1 128 ? -0.148 -1.582 -9.070 1.00 80.69 128 PRO A N 1
ATOM 1017 C CA . PRO A 1 128 ? -1.117 -0.525 -8.811 1.00 80.69 128 PRO A CA 1
ATOM 1018 C C . PRO A 1 128 ? -2.063 -0.891 -7.658 1.00 80.69 128 PRO A C 1
ATOM 1020 O O . PRO A 1 128 ? -2.355 -2.067 -7.431 1.00 80.69 128 PRO A O 1
ATOM 1023 N N . GLY A 1 129 ? -2.640 0.115 -6.999 1.00 78.38 129 GLY A N 1
ATOM 1024 C CA . GLY A 1 129 ? -3.676 -0.058 -5.970 1.00 78.38 129 GLY A CA 1
ATOM 1025 C C . GLY A 1 129 ? -3.165 0.075 -4.532 1.00 78.38 129 GLY A C 1
ATOM 1026 O O . GLY A 1 129 ? -2.143 0.715 -4.286 1.00 78.38 129 GLY A O 1
ATOM 1027 N N . ILE A 1 130 ? -3.910 -0.499 -3.578 1.00 79.69 130 ILE A N 1
ATOM 1028 C CA . ILE A 1 130 ? -3.565 -0.480 -2.148 1.00 79.69 130 ILE A CA 1
ATOM 1029 C C . ILE A 1 130 ? -2.509 -1.550 -1.871 1.00 79.69 130 ILE A C 1
ATOM 1031 O O . ILE A 1 130 ? -2.701 -2.730 -2.175 1.00 79.69 130 ILE A O 1
ATOM 1035 N N . LYS A 1 131 ? -1.409 -1.114 -1.257 1.00 84.69 131 LYS A N 1
ATOM 1036 C CA . LYS A 1 131 ? -0.243 -1.933 -0.930 1.00 84.69 131 LYS A CA 1
ATOM 1037 C C . LYS A 1 131 ? 0.114 -1.750 0.537 1.00 84.69 131 LYS A C 1
ATOM 1039 O O . LYS A 1 131 ? 0.042 -0.638 1.056 1.00 84.69 131 LYS A O 1
ATOM 1044 N N . LEU A 1 132 ? 0.511 -2.834 1.196 1.00 84.69 132 LEU A N 1
ATOM 1045 C CA . LEU A 1 132 ? 0.963 -2.794 2.593 1.00 84.69 132 LEU A CA 1
ATOM 1046 C C . LEU A 1 132 ? 2.471 -2.570 2.727 1.00 84.69 132 LEU A C 1
ATOM 1048 O O . LEU A 1 132 ? 2.946 -2.184 3.792 1.00 84.69 132 LEU A O 1
ATOM 1052 N N . SER A 1 133 ? 3.219 -2.816 1.652 1.00 81.25 133 SER A N 1
ATOM 1053 C CA . SER A 1 133 ? 4.663 -2.618 1.582 1.00 81.25 133 SER A CA 1
ATOM 1054 C C . SER A 1 133 ? 5.091 -2.298 0.143 1.00 81.25 133 SER A C 1
ATOM 1056 O O . SER A 1 133 ? 4.234 -2.114 -0.721 1.00 81.25 133 SER A O 1
ATOM 1058 N N . GLY A 1 134 ? 6.396 -2.229 -0.110 1.00 81.69 134 GLY A N 1
ATOM 1059 C CA . GLY A 1 134 ? 6.973 -2.120 -1.447 1.00 81.69 134 GLY A CA 1
ATOM 1060 C C . GLY A 1 134 ? 7.311 -0.700 -1.892 1.00 81.69 134 GLY A C 1
ATOM 1061 O O . GLY A 1 134 ? 7.413 0.245 -1.103 1.00 81.69 134 GLY A O 1
ATOM 1062 N N . TYR A 1 135 ? 7.522 -0.556 -3.193 1.00 81.81 135 TYR A N 1
ATOM 1063 C CA . TYR A 1 135 ? 7.918 0.704 -3.797 1.00 81.81 135 TYR A CA 1
ATOM 1064 C C . TYR A 1 135 ? 6.692 1.613 -3.977 1.00 81.81 135 TYR A C 1
ATOM 1066 O O . TYR A 1 135 ? 5.640 1.185 -4.471 1.00 81.81 135 TYR A O 1
ATOM 1074 N N . PRO A 1 136 ? 6.776 2.880 -3.536 1.00 76.38 136 PRO A N 1
ATOM 1075 C CA . PRO A 1 136 ? 5.674 3.811 -3.706 1.00 76.38 136 PRO A CA 1
ATOM 1076 C C . PRO A 1 136 ? 5.483 4.141 -5.190 1.00 76.38 136 PRO A C 1
ATOM 1078 O O . PRO A 1 136 ? 6.445 4.495 -5.858 1.00 76.38 136 PRO A O 1
ATOM 1081 N N . GLY A 1 137 ? 4.218 4.135 -5.636 1.00 71.00 137 GLY A N 1
ATOM 1082 C CA . GLY A 1 137 ? 3.785 4.565 -6.980 1.00 71.00 137 GLY A CA 1
ATOM 1083 C C . GLY A 1 137 ? 4.294 5.949 -7.400 1.00 71.00 137 GLY A C 1
ATOM 1084 O O . GLY A 1 137 ? 4.332 6.315 -8.574 1.00 71.00 137 GLY A O 1
ATOM 1085 N N . TRP A 1 138 ? 4.592 6.764 -6.392 1.00 68.81 138 TRP A N 1
ATOM 1086 C CA . TRP A 1 138 ? 5.006 8.140 -6.526 1.00 68.81 138 TRP A CA 1
ATOM 1087 C C . TRP A 1 138 ? 5.663 8.615 -5.231 1.00 68.81 138 TRP A C 1
ATOM 1089 O O . TRP A 1 138 ? 5.193 8.310 -4.132 1.00 68.81 138 TRP A O 1
ATOM 1099 N N . THR A 1 139 ? 6.741 9.380 -5.362 1.00 65.94 139 THR A N 1
ATOM 1100 C CA . THR A 1 139 ? 7.473 9.983 -4.248 1.00 65.94 139 THR A CA 1
ATOM 1101 C C . THR A 1 139 ? 7.364 11.503 -4.308 1.00 65.94 139 THR A C 1
ATOM 1103 O O . THR A 1 139 ? 7.462 12.115 -5.369 1.00 65.94 139 THR A O 1
ATOM 1106 N N . GLN A 1 140 ? 7.174 12.122 -3.145 1.00 60.44 140 GLN A N 1
ATOM 1107 C CA . GLN A 1 140 ? 7.325 13.562 -2.958 1.00 60.44 140 GLN A CA 1
ATOM 1108 C C . GLN A 1 140 ? 8.392 13.839 -1.918 1.00 60.44 140 GLN A C 1
ATOM 1110 O O . GLN A 1 140 ? 8.538 13.092 -0.948 1.00 60.44 140 GLN A O 1
ATOM 1115 N N . GLU A 1 141 ? 9.080 14.963 -2.090 1.00 56.12 141 GLU A N 1
ATOM 1116 C CA . GLU A 1 141 ? 9.869 15.537 -1.011 1.00 56.12 141 GLU A CA 1
ATOM 1117 C C . GLU A 1 141 ? 8.954 15.863 0.181 1.00 56.12 141 GLU A C 1
ATOM 1119 O O . GLU A 1 141 ? 7.827 16.330 -0.026 1.00 56.12 141 GLU A O 1
ATOM 1124 N N . PRO A 1 142 ? 9.393 15.632 1.432 1.00 52.62 142 PRO A N 1
ATOM 1125 C CA . PRO A 1 142 ? 8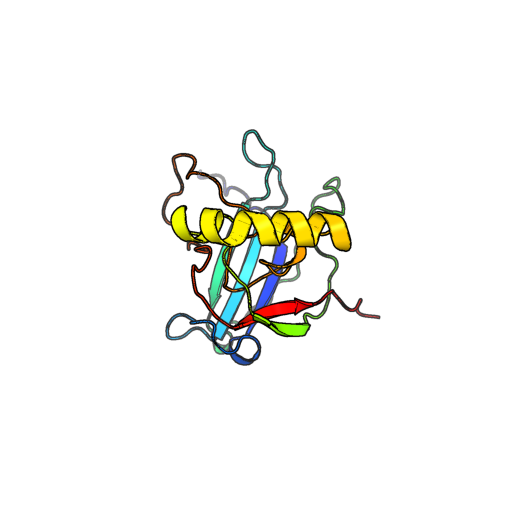.571 15.934 2.590 1.00 52.62 142 PRO A CA 1
ATOM 1126 C C . PRO A 1 142 ? 8.218 17.426 2.620 1.00 52.62 142 PRO A C 1
ATOM 1128 O O . PRO A 1 142 ? 9.067 18.276 2.890 1.00 52.62 142 PRO A O 1
ATOM 1131 N N . GLY A 1 143 ? 6.945 17.752 2.393 1.00 40.94 143 GLY A N 1
ATOM 1132 C CA . GLY A 1 143 ? 6.401 19.057 2.752 1.00 40.94 143 GLY A CA 1
ATOM 1133 C C . GLY A 1 143 ? 6.496 19.232 4.269 1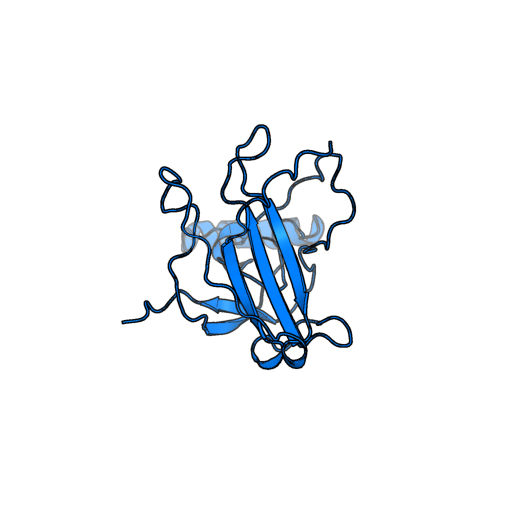.00 40.94 143 GLY A C 1
ATOM 1134 O O . GLY A 1 143 ? 6.168 18.321 5.032 1.00 40.94 143 GLY A O 1
ATOM 1135 N N . GLY A 1 144 ? 7.012 20.374 4.724 1.00 38.19 144 GLY A N 1
ATOM 1136 C CA . GLY A 1 144 ? 7.245 20.631 6.145 1.00 38.19 144 GLY A CA 1
ATOM 1137 C C . GLY A 1 144 ? 6.001 20.392 7.014 1.00 38.19 144 GLY A C 1
ATOM 1138 O O . GLY A 1 144 ? 4.894 20.769 6.643 1.00 38.19 144 GLY A O 1
ATOM 1139 N N . SER A 1 145 ? 6.227 19.830 8.210 1.00 33.88 145 SER A N 1
ATOM 1140 C CA . SER A 1 145 ? 5.274 19.613 9.323 1.00 33.88 145 SER A CA 1
ATOM 1141 C C . SER A 1 145 ? 4.516 18.279 9.431 1.00 33.88 145 SER A C 1
ATOM 1143 O O . SER A 1 145 ? 3.534 18.198 10.167 1.00 33.88 145 SER A O 1
ATOM 1145 N N . ALA A 1 146 ? 5.024 17.183 8.862 1.00 38.12 146 ALA A N 1
ATOM 1146 C CA . ALA A 1 146 ? 4.580 15.841 9.263 1.00 38.12 146 ALA A CA 1
ATOM 1147 C C . ALA A 1 146 ? 5.048 15.512 10.702 1.00 38.12 146 ALA A C 1
ATOM 1149 O O . ALA A 1 146 ? 6.068 14.848 10.911 1.00 38.12 146 ALA A O 1
ATOM 1150 N N . ARG A 1 147 ? 4.323 16.021 11.709 1.00 28.88 147 ARG A N 1
ATOM 1151 C CA . ARG A 1 147 ? 4.455 15.605 13.109 1.00 28.88 147 ARG A CA 1
ATOM 1152 C C . ARG A 1 147 ? 3.961 14.169 13.233 1.00 28.88 147 ARG A C 1
ATOM 1154 O O . ARG A 1 147 ? 2.780 13.899 13.044 1.00 28.88 147 ARG A O 1
ATOM 1161 N N . ASP A 1 148 ? 4.922 13.297 13.507 1.00 34.03 148 ASP A N 1
ATOM 1162 C CA . ASP A 1 148 ? 4.880 12.014 14.216 1.00 34.03 148 ASP A CA 1
ATOM 1163 C C . ASP A 1 148 ? 3.496 11.433 14.576 1.00 34.03 148 ASP A C 1
ATOM 1165 O O . ASP A 1 148 ? 3.158 11.201 15.733 1.00 34.03 148 ASP A O 1
ATOM 1169 N N . THR A 1 149 ? 2.673 11.188 13.563 1.00 27.89 149 THR A N 1
ATOM 1170 C CA . THR A 1 149 ? 1.431 10.424 13.665 1.00 27.89 149 THR A CA 1
ATOM 1171 C C . THR A 1 149 ? 1.621 9.207 12.781 1.00 27.89 149 THR A C 1
ATOM 1173 O O . THR A 1 149 ? 1.621 9.321 11.560 1.00 27.89 149 THR A O 1
ATOM 1176 N N . GLY A 1 150 ? 1.927 8.068 13.415 1.00 29.14 150 GLY A N 1
ATOM 1177 C CA . GLY A 1 150 ? 1.924 6.720 12.836 1.00 29.14 150 GLY A CA 1
ATOM 1178 C C . GLY A 1 150 ? 2.222 6.659 11.340 1.00 29.14 150 GLY A C 1
ATOM 1179 O O . GLY A 1 150 ? 1.320 6.404 10.546 1.00 29.14 150 GLY A O 1
ATOM 1180 N N . ARG A 1 151 ? 3.476 6.929 10.947 1.00 29.16 151 ARG A N 1
ATOM 1181 C CA . ARG A 1 151 ? 3.893 6.880 9.540 1.00 29.16 151 ARG A CA 1
ATOM 1182 C C . ARG A 1 151 ? 3.498 5.527 8.935 1.00 29.16 151 ARG A C 1
ATOM 1184 O O . ARG A 1 151 ? 4.127 4.521 9.260 1.00 29.16 151 ARG A O 1
ATOM 1191 N N . ILE A 1 152 ? 2.590 5.524 7.954 1.00 32.28 152 ILE A N 1
ATOM 1192 C CA . ILE A 1 152 ? 2.780 4.642 6.798 1.00 32.28 152 ILE A CA 1
ATOM 1193 C C . ILE A 1 152 ? 4.067 5.156 6.162 1.00 32.28 152 ILE A C 1
ATOM 1195 O O . ILE A 1 152 ? 4.078 6.123 5.403 1.00 32.28 152 ILE A O 1
ATOM 1199 N N . ARG A 1 153 ? 5.201 4.582 6.561 1.00 28.72 153 ARG A N 1
ATOM 1200 C CA . ARG A 1 153 ? 6.393 4.694 5.736 1.00 28.72 153 ARG A CA 1
ATOM 1201 C C . ARG A 1 153 ? 6.029 3.943 4.465 1.00 28.72 153 ARG A C 1
ATOM 1203 O O . ARG A 1 153 ? 5.593 2.801 4.561 1.00 28.72 153 ARG A O 1
ATOM 1210 N N . ALA A 1 154 ? 6.193 4.566 3.302 1.00 30.31 154 ALA A N 1
ATOM 1211 C CA . ALA A 1 154 ? 6.403 3.786 2.093 1.00 30.31 154 ALA A CA 1
ATOM 1212 C C . ALA A 1 154 ? 7.526 2.795 2.436 1.00 30.31 154 ALA A C 1
ATOM 1214 O O . ALA A 1 154 ? 8.655 3.204 2.734 1.00 30.31 154 ALA A O 1
ATOM 1215 N N . PHE A 1 155 ? 7.174 1.523 2.607 1.00 27.83 155 PHE A N 1
ATOM 1216 C CA . PHE A 1 155 ? 8.107 0.522 3.092 1.00 27.83 155 PHE A CA 1
ATOM 1217 C C . PHE A 1 155 ? 9.043 0.186 1.947 1.00 27.83 155 PHE A C 1
ATOM 1219 O O . PHE A 1 155 ? 8.762 -0.671 1.124 1.00 27.83 155 PHE A O 1
ATOM 1226 N N . ARG A 1 156 ? 10.191 0.857 1.922 1.00 37.25 156 ARG A N 1
ATOM 1227 C CA . ARG A 1 156 ? 11.297 0.533 1.030 1.00 37.25 156 ARG A CA 1
ATOM 1228 C C . ARG A 1 156 ? 11.817 -0.872 1.349 1.00 37.25 156 ARG A C 1
ATOM 1230 O O . ARG A 1 156 ? 12.692 -1.035 2.197 1.00 37.25 156 ARG A O 1
ATOM 1237 N N . GLN A 1 157 ? 11.282 -1.883 0.678 1.00 28.09 157 GLN A N 1
ATOM 1238 C CA . GLN A 1 157 ? 11.798 -3.245 0.692 1.00 28.09 157 GLN A CA 1
ATOM 1239 C C . GLN A 1 157 ? 11.750 -3.824 -0.724 1.00 28.09 157 GLN A C 1
ATOM 1241 O O . GLN A 1 157 ? 10.768 -3.659 -1.440 1.00 28.09 157 GLN A O 1
ATOM 1246 N N . ARG A 1 158 ? 12.823 -4.521 -1.118 1.00 33.69 158 ARG A N 1
ATOM 1247 C CA . ARG A 1 158 ? 12.731 -5.534 -2.17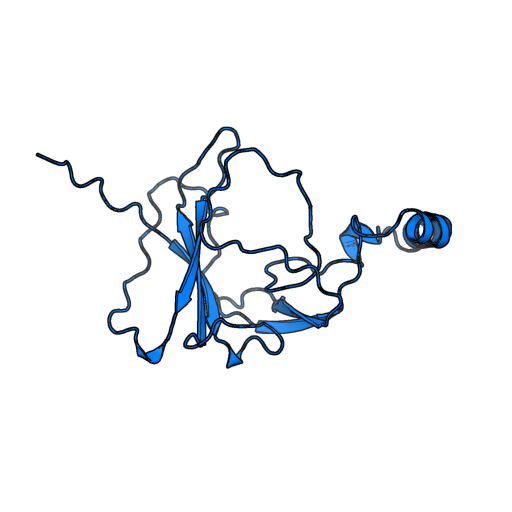3 1.00 33.69 158 ARG A CA 1
ATOM 1248 C C . ARG A 1 158 ? 12.024 -6.732 -1.559 1.00 33.69 158 ARG A C 1
ATOM 1250 O O . ARG A 1 158 ? 12.644 -7.436 -0.764 1.00 33.69 158 ARG A O 1
ATOM 1257 N N . SER A 1 159 ? 10.767 -6.952 -1.903 1.00 37.12 159 SER A N 1
ATOM 1258 C CA . SER A 1 159 ? 10.041 -8.140 -1.460 1.00 37.12 159 SER A CA 1
ATOM 1259 C C . SER A 1 159 ? 8.755 -8.331 -2.252 1.00 37.12 159 SER A C 1
ATOM 1261 O O . SER A 1 159 ? 8.249 -7.408 -2.884 1.00 37.12 159 SER A O 1
ATOM 1263 N N . GLU A 1 160 ? 8.256 -9.561 -2.214 1.00 35.59 160 GLU A N 1
ATOM 1264 C CA . GLU A 1 160 ? 6.898 -9.933 -2.592 1.00 35.59 160 GLU A CA 1
ATOM 1265 C C . GLU A 1 160 ? 5.912 -9.167 -1.688 1.00 35.59 160 GLU A C 1
ATOM 1267 O O . GLU A 1 160 ? 5.942 -9.284 -0.463 1.00 35.59 160 GLU A O 1
ATOM 1272 N N . VAL A 1 161 ? 5.079 -8.320 -2.283 1.00 42.47 161 VAL A N 1
ATOM 1273 C CA . VAL A 1 161 ? 4.185 -7.378 -1.608 1.00 42.47 161 VAL A CA 1
ATOM 1274 C C . VAL A 1 161 ? 2.756 -7.904 -1.647 1.00 42.47 161 VAL A C 1
ATOM 1276 O O . VAL A 1 161 ? 2.235 -8.118 -2.738 1.00 42.47 161 VAL A O 1
ATOM 1279 N N . PRO A 1 162 ? 2.061 -8.030 -0.506 1.00 41.62 162 PRO A N 1
ATOM 1280 C CA . PRO A 1 162 ? 0.619 -8.219 -0.502 1.00 41.62 162 PRO A CA 1
ATOM 1281 C C . PRO A 1 162 ? -0.096 -7.018 -1.153 1.00 41.62 162 PRO A C 1
ATOM 1283 O O . PRO A 1 162 ? -0.176 -5.928 -0.579 1.00 41.62 162 PRO A O 1
ATOM 1286 N N . ARG A 1 163 ? -0.606 -7.213 -2.364 1.00 42.31 163 ARG A N 1
ATOM 1287 C CA . ARG A 1 163 ? -1.562 -6.382 -3.082 1.00 42.31 163 ARG A CA 1
ATOM 1288 C C . ARG A 1 163 ? -2.970 -6.832 -2.723 1.00 42.31 163 ARG A C 1
ATOM 1290 O O . ARG A 1 163 ? -3.267 -8.018 -2.733 1.00 42.31 163 ARG A O 1
ATOM 1297 N N . LEU A 1 164 ? -3.866 -5.897 -2.443 1.00 45.66 164 LEU A N 1
ATOM 1298 C CA . LEU A 1 164 ? -5.290 -6.210 -2.347 1.00 45.66 164 LEU A CA 1
ATOM 1299 C C . LEU A 1 164 ? -5.896 -6.035 -3.746 1.00 45.66 164 LEU A C 1
ATOM 1301 O O . LEU A 1 164 ? -6.007 -4.909 -4.235 1.00 45.66 164 LEU A O 1
ATOM 1305 N N . SER A 1 165 ? -6.211 -7.137 -4.431 1.00 40.78 165 SER A N 1
ATOM 1306 C CA . SER A 1 165 ? -6.868 -7.083 -5.746 1.00 40.78 165 SER A CA 1
ATOM 1307 C C . SER A 1 165 ? -8.337 -6.646 -5.618 1.00 40.78 165 SER A C 1
ATOM 1309 O O . SER A 1 165 ? -8.921 -6.693 -4.533 1.00 40.78 165 SER A O 1
ATOM 1311 N N . SER A 1 166 ? -8.896 -6.118 -6.716 1.00 39.72 166 SER A N 1
ATOM 1312 C CA . SER A 1 166 ? -10.118 -5.302 -6.733 1.00 39.72 166 SER A CA 1
ATOM 1313 C C . SER A 1 166 ? -11.310 -5.916 -6.001 1.00 39.72 166 SER A C 1
ATOM 1315 O O . SER A 1 166 ? -11.622 -7.091 -6.188 1.00 39.72 166 SER A O 1
ATOM 1317 N N . CYS A 1 167 ? -12.027 -5.044 -5.291 1.00 40.62 167 CYS A N 1
ATOM 1318 C CA . CYS A 1 167 ? -13.343 -5.248 -4.704 1.00 40.62 167 CYS A CA 1
ATOM 1319 C C . CYS A 1 167 ? -14.265 -6.168 -5.523 1.00 40.62 167 CYS A C 1
ATOM 1321 O O . CYS A 1 167 ? -14.776 -5.772 -6.574 1.00 40.62 167 CYS A O 1
ATOM 1323 N N . ALA A 1 168 ? -14.582 -7.350 -4.992 1.00 34.19 168 ALA A N 1
ATOM 1324 C CA . ALA A 1 168 ? -15.834 -8.010 -5.340 1.00 34.19 168 ALA A CA 1
ATOM 1325 C C . ALA A 1 168 ? -16.962 -7.274 -4.599 1.00 34.19 168 ALA A C 1
ATOM 1327 O O . ALA A 1 168 ? -16.932 -7.170 -3.368 1.00 34.19 168 ALA A O 1
ATOM 1328 N N . ARG A 1 169 ? -17.929 -6.717 -5.343 1.00 32.19 169 ARG A N 1
ATOM 1329 C CA . ARG A 1 169 ? -19.141 -6.130 -4.751 1.00 32.19 169 ARG A CA 1
ATOM 1330 C C . ARG A 1 169 ? -19.827 -7.193 -3.897 1.00 32.19 169 ARG A C 1
ATOM 1332 O O . ARG A 1 169 ? -20.046 -8.304 -4.375 1.00 32.19 169 ARG A O 1
ATOM 1339 N N . GLN A 1 170 ? -20.160 -6.850 -2.656 1.00 35.94 170 GLN A N 1
ATOM 1340 C CA . GLN A 1 170 ? -21.073 -7.674 -1.869 1.00 35.94 170 GLN A CA 1
ATOM 1341 C C . GLN A 1 170 ? -22.451 -7.599 -2.544 1.00 35.94 170 GLN A C 1
ATOM 1343 O O . GLN A 1 170 ? -22.914 -6.503 -2.869 1.00 35.94 170 GLN A O 1
ATOM 1348 N N . GLY A 1 171 ? -23.010 -8.766 -2.869 1.00 33.44 171 GLY A N 1
ATOM 1349 C CA . GLY A 1 171 ? -24.339 -8.914 -3.467 1.00 33.44 171 GLY A CA 1
ATOM 1350 C C . GLY A 1 171 ? -25.450 -8.878 -2.433 1.00 33.44 171 GLY A C 1
ATOM 1351 O O . GLY A 1 171 ? -25.156 -9.157 -1.249 1.00 33.44 171 GLY A O 1
#

Secondary structure (DSSP, 8-state):
-----PPPP-EEEEEEEGGGSTT--PPTT--EEEEEEEEEEETTTTEEEEEEEEE-GGG----PPPPPPPTT--GGGSPPSEEEEEEEEE---STTS-HHHHHHHHHHHHHHHHHHS--IIIIISS--S-BSSS--SS-----TT--SS---------SEEEEEEEEEEP-

Sequence (171 aa):
MSELQAAVPMVPIVQVRQADAPGVPFPEGTDLLQVLWCPYAHGEYCYPLPQVHWRDSGAIKDILPTPEPVEALPKDWYPDPCVVHPEQVTEYPSWDLSRDTHDALQARFEELKATTGLYYSYHLAEAPGIKLSGYPGWTQEPGGSARDTGRIRAFRQRSEVPRLSSCARQG

Radius of gyration: 19.25 Å; Cα contacts (8 Å, |Δi|>4): 245; chains: 1; bounding box: 49×40×57 Å